Protein AF-A0A519MCL2-F1 (afdb_monomer_lite)

Radius of gyration: 17.94 Å; chains: 1; bounding box: 45×30×54 Å

Secondary structure (DSSP, 8-state):
---PPPPHHHHHHHHHHHH---HHHHHHHHHHHHHHHHHHHHHHHTS-----GGGGGGGGG-SHHHHHHHHHHHHHHHH-HHHHHHHHHHHHHHHHHHHHHHHHHHHH-PPPHHHHHHHHHHHHHH-

pLDDT: mean 91.76, std 8.63, range [48.19, 98.38]

Foldseek 3Di:
DDPDDDFQLRVVVVVVCVVPPDPVVVVLCVPLVLLLVLLVLLLQQPPDADQDVVCPPCSNVDGRSVVVLVVVLVVLVSRDPVSSVVVVVSVVVSVVVSVVLVCCVVPVVHPDSNVVSVVSNVVSVVD

Structure (mmCIF, N/CA/C/O backbone):
data_AF-A0A519MCL2-F1
#
_entry.id   AF-A0A519MCL2-F1
#
loop_
_atom_site.group_PDB
_atom_site.id
_atom_site.type_symbol
_atom_site.label_atom_id
_atom_site.label_alt_id
_atom_site.label_comp_id
_atom_site.label_asym_id
_atom_site.label_entity_id
_atom_site.label_seq_id
_atom_site.pdbx_PDB_ins_code
_atom_site.Cartn_x
_atom_site.Cartn_y
_atom_site.Cartn_z
_atom_site.occupancy
_atom_site.B_iso_or_equiv
_atom_site.auth_seq_id
_atom_site.auth_comp_id
_atom_site.auth_asym_id
_atom_site.auth_atom_id
_atom_site.pdbx_PDB_model_num
ATOM 1 N N . MET A 1 1 ? -20.120 3.840 36.939 1.00 48.19 1 MET A N 1
ATOM 2 C CA . MET A 1 1 ? -19.303 3.070 35.981 1.00 48.19 1 MET A CA 1
ATOM 3 C C . MET A 1 1 ? -18.650 4.097 35.088 1.00 48.19 1 MET A C 1
ATOM 5 O O . MET A 1 1 ? -19.368 4.881 34.485 1.00 48.19 1 MET A O 1
ATOM 9 N N . GLU A 1 2 ? -17.329 4.204 35.141 1.00 49.78 2 GLU A N 1
ATOM 10 C CA . GLU A 1 2 ? -16.577 5.190 34.367 1.00 49.78 2 GLU A CA 1
ATOM 11 C C . GLU A 1 2 ? -16.715 4.840 32.882 1.00 49.78 2 GLU A C 1
ATOM 13 O O . GLU A 1 2 ? -16.316 3.756 32.455 1.00 49.78 2 GLU A O 1
ATOM 18 N N . GLN A 1 3 ? -17.385 5.704 32.119 1.00 54.31 3 GLN A N 1
ATOM 19 C CA . GLN A 1 3 ? -17.489 5.564 30.671 1.00 54.31 3 GLN A CA 1
ATOM 20 C C . GLN A 1 3 ? -16.090 5.810 30.112 1.00 54.31 3 GLN A C 1
ATOM 22 O O . GLN A 1 3 ? -15.639 6.948 30.026 1.00 54.31 3 GLN A O 1
ATOM 27 N N . THR A 1 4 ? -15.373 4.734 29.804 1.00 72.81 4 THR A N 1
ATOM 28 C CA . THR A 1 4 ? -14.074 4.830 29.146 1.00 72.81 4 THR A CA 1
ATOM 29 C C . THR A 1 4 ? -14.319 5.417 27.762 1.00 72.81 4 THR A C 1
ATOM 31 O O . THR A 1 4 ? -15.062 4.844 26.963 1.00 72.81 4 THR A O 1
ATOM 34 N N . GLU A 1 5 ? -13.764 6.599 27.503 1.00 82.62 5 GLU A N 1
ATOM 35 C CA . GLU A 1 5 ? -13.887 7.258 26.207 1.00 82.62 5 GLU A CA 1
ATOM 36 C C . GLU A 1 5 ? -13.302 6.339 25.122 1.00 82.62 5 GLU A C 1
ATOM 38 O O . GLU A 1 5 ? -12.171 5.859 25.239 1.00 82.62 5 GLU A O 1
ATOM 43 N N . LYS A 1 6 ? -14.101 6.024 24.094 1.00 86.25 6 LYS A N 1
ATOM 44 C CA . LYS A 1 6 ? -13.670 5.131 23.010 1.00 86.25 6 LYS A CA 1
ATOM 45 C C . LYS A 1 6 ? -12.557 5.798 22.210 1.00 86.25 6 LYS A C 1
ATOM 47 O O . LYS A 1 6 ? -12.673 6.964 21.834 1.00 86.25 6 LYS A O 1
ATOM 52 N N . ARG A 1 7 ? -11.503 5.047 21.885 1.00 88.81 7 ARG A N 1
ATOM 53 C CA . ARG A 1 7 ? -10.435 5.559 21.018 1.00 88.81 7 ARG A CA 1
ATOM 54 C C . ARG A 1 7 ? -10.972 5.709 19.591 1.00 88.81 7 ARG A C 1
ATOM 56 O O . ARG A 1 7 ? -11.872 4.960 19.204 1.00 88.81 7 ARG A O 1
ATOM 63 N N . PRO A 1 8 ? -10.379 6.582 18.758 1.00 90.94 8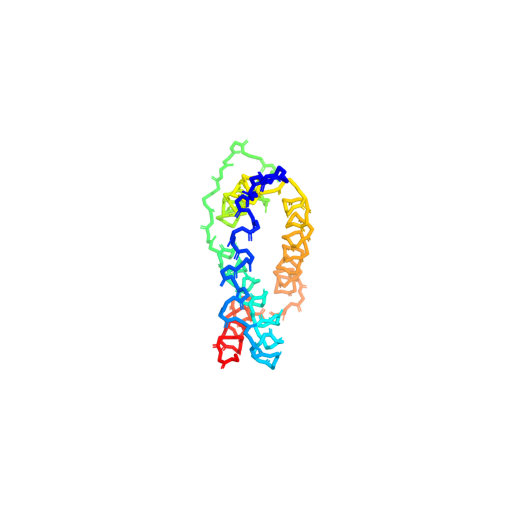 PRO A N 1
ATOM 64 C CA . PRO A 1 8 ? -10.797 6.747 17.365 1.00 90.94 8 PRO A CA 1
ATOM 65 C C . PRO A 1 8 ? -10.863 5.431 16.577 1.00 90.94 8 PRO A C 1
ATOM 67 O O . PRO A 1 8 ? -11.801 5.216 15.813 1.00 90.94 8 PRO A O 1
ATOM 70 N N . VAL A 1 9 ? -9.904 4.523 16.804 1.00 91.62 9 VAL A N 1
ATOM 71 C CA . VAL A 1 9 ? -9.878 3.199 16.162 1.00 91.62 9 VAL A CA 1
ATOM 72 C C . VAL A 1 9 ? -11.084 2.326 16.535 1.00 91.62 9 VAL A C 1
ATOM 74 O O . VAL A 1 9 ? -11.614 1.632 15.674 1.00 91.62 9 VAL A O 1
ATOM 77 N N . ASP A 1 10 ? -11.561 2.398 17.781 1.00 92.25 10 ASP A N 1
ATOM 78 C CA . ASP A 1 10 ? -12.666 1.561 18.261 1.00 92.25 10 ASP A CA 1
ATOM 79 C C . ASP A 1 10 ? -13.983 1.985 17.585 1.00 92.25 10 ASP A C 1
ATOM 81 O O . ASP A 1 10 ? -14.772 1.144 17.166 1.00 92.25 10 ASP A O 1
ATOM 85 N N . ILE A 1 11 ? -14.169 3.292 17.362 1.00 92.69 11 ILE A N 1
ATOM 86 C CA . ILE A 1 11 ? -15.325 3.846 16.634 1.00 92.69 11 ILE A CA 1
ATOM 87 C C . ILE A 1 11 ? -15.343 3.371 15.173 1.00 92.69 11 ILE A C 1
ATOM 89 O O . ILE A 1 11 ? -16.408 3.104 14.615 1.00 92.69 11 ILE A O 1
ATOM 93 N N . LEU A 1 12 ? -14.173 3.284 14.532 1.00 92.38 12 LEU A N 1
ATOM 94 C CA . LEU A 1 12 ? -14.068 2.784 13.159 1.00 92.38 12 LEU A CA 1
ATOM 95 C C . LEU A 1 12 ? -14.397 1.292 13.080 1.00 92.38 12 LEU A C 1
ATOM 97 O O . LEU A 1 12 ? -15.087 0.879 12.149 1.00 92.38 12 LEU A O 1
ATOM 101 N N . PHE A 1 13 ? -13.953 0.499 14.057 1.00 92.38 13 PHE A N 1
ATOM 102 C CA . PHE A 1 13 ? -14.279 -0.924 14.124 1.00 92.38 13 PHE A CA 1
ATOM 103 C C . PHE A 1 13 ? -15.763 -1.178 14.393 1.00 92.38 13 PHE A C 1
ATOM 105 O O . PHE A 1 13 ? -16.336 -2.050 13.745 1.00 92.38 13 PHE A O 1
ATOM 112 N N . ASP A 1 14 ? -16.408 -0.379 15.246 1.00 92.94 14 ASP A N 1
ATOM 113 C CA . ASP A 1 14 ? -17.856 -0.471 15.467 1.00 92.94 14 ASP A CA 1
ATOM 114 C C . ASP A 1 14 ? -18.637 -0.237 14.159 1.00 92.94 14 ASP A C 1
ATOM 116 O O . ASP A 1 14 ? -19.478 -1.048 13.775 1.00 92.94 14 ASP A O 1
ATOM 120 N N . LYS A 1 15 ? -18.298 0.823 13.410 1.00 91.38 15 LYS A N 1
ATOM 121 C CA . LYS A 1 15 ? -18.922 1.118 12.105 1.00 91.38 15 LYS A CA 1
ATOM 122 C C . LYS A 1 15 ? -18.642 0.049 11.051 1.00 91.38 15 LYS A C 1
ATOM 124 O O . LYS A 1 15 ? -19.501 -0.254 10.223 1.00 91.38 15 LYS A O 1
ATOM 129 N N . TYR A 1 16 ? -17.430 -0.506 11.048 1.00 89.25 16 TYR A N 1
ATOM 130 C CA . TYR A 1 16 ? -17.090 -1.614 10.162 1.00 89.25 16 TYR A CA 1
ATOM 131 C C . TYR A 1 16 ? -17.994 -2.817 10.454 1.00 89.25 16 TYR A C 1
ATOM 133 O O . TYR A 1 16 ? -18.628 -3.340 9.537 1.00 89.25 16 TYR A O 1
ATOM 141 N N . ALA A 1 17 ? -18.143 -3.177 11.732 1.00 89.81 17 ALA A N 1
ATOM 142 C CA . ALA A 1 17 ? -18.990 -4.280 12.161 1.00 89.81 17 ALA A CA 1
ATOM 143 C C . ALA A 1 17 ? -20.460 -4.083 11.753 1.00 89.81 17 ALA A C 1
ATOM 145 O O . ALA A 1 17 ? -21.072 -5.027 11.264 1.00 89.81 17 ALA A O 1
ATOM 146 N N . GLU A 1 18 ? -21.025 -2.873 11.855 1.00 91.12 18 GLU A N 1
ATOM 147 C CA . GLU A 1 18 ? -22.419 -2.586 11.456 1.00 91.12 18 GLU A CA 1
ATOM 148 C C . GLU A 1 18 ? -22.743 -3.006 10.009 1.00 91.12 18 GLU A C 1
ATOM 150 O O . GLU A 1 18 ? -23.845 -3.477 9.729 1.00 91.12 18 GLU A O 1
ATOM 155 N N . SER A 1 19 ? -21.778 -2.877 9.095 1.00 85.06 19 SER A N 1
ATOM 156 C CA . SER A 1 19 ? -21.936 -3.227 7.674 1.00 85.06 19 SER A CA 1
ATOM 157 C C . SER A 1 19 ? -21.464 -4.644 7.317 1.00 85.06 19 SER A C 1
ATOM 159 O O . SER A 1 19 ? -21.788 -5.143 6.240 1.00 85.06 19 SER A O 1
ATOM 161 N N . HIS A 1 20 ? -20.759 -5.326 8.224 1.00 87.31 20 HIS A N 1
ATOM 162 C CA . HIS A 1 20 ? -20.148 -6.641 7.999 1.00 87.31 20 HIS A CA 1
ATOM 163 C C . HIS A 1 20 ? -20.784 -7.715 8.892 1.00 87.31 20 HIS A C 1
ATOM 165 O O . HIS A 1 20 ? -20.126 -8.364 9.693 1.00 87.31 20 HIS A O 1
ATOM 171 N N . GLN A 1 21 ? -22.098 -7.907 8.747 1.00 90.50 21 GLN A N 1
ATOM 172 C CA . GLN A 1 21 ? -22.853 -8.928 9.496 1.00 90.50 21 GLN A CA 1
ATOM 173 C C . GLN A 1 21 ? -22.887 -10.298 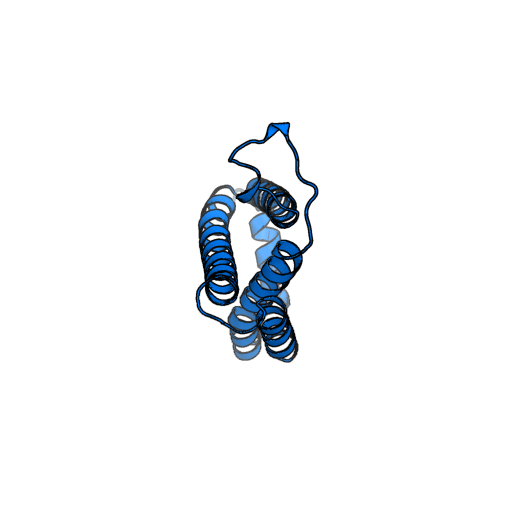8.792 1.00 90.50 21 GLN A C 1
ATOM 175 O O . GLN A 1 21 ? -23.164 -11.320 9.414 1.00 90.50 21 GLN A O 1
ATOM 180 N N . ASN A 1 22 ? -22.638 -10.339 7.478 1.00 93.06 22 ASN A N 1
ATOM 181 C CA . ASN A 1 22 ? -22.627 -11.581 6.707 1.00 93.06 22 ASN A CA 1
ATOM 182 C C . ASN A 1 22 ? -21.208 -12.162 6.650 1.00 93.06 22 ASN A C 1
ATOM 184 O O . ASN A 1 22 ? -20.363 -11.657 5.912 1.00 93.06 22 ASN A O 1
ATOM 188 N N . HIS A 1 23 ? -20.988 -13.266 7.365 1.00 90.19 23 HIS A N 1
ATOM 189 C CA . HIS A 1 23 ? -19.683 -13.927 7.476 1.00 90.19 23 HIS A CA 1
ATOM 190 C C . HIS A 1 23 ? -19.067 -14.370 6.140 1.00 90.19 23 HIS A C 1
ATOM 192 O O . HIS A 1 23 ? -17.847 -14.373 6.004 1.00 90.19 23 HIS A O 1
ATOM 198 N N . ILE A 1 24 ? -19.878 -14.741 5.140 1.00 91.75 24 ILE A N 1
ATOM 199 C CA . ILE A 1 24 ? -19.354 -15.126 3.818 1.00 91.75 24 ILE A CA 1
ATOM 200 C C . ILE A 1 24 ? -18.826 -13.886 3.096 1.00 91.75 24 ILE A C 1
ATOM 202 O O . ILE A 1 24 ? -17.721 -13.910 2.559 1.00 91.75 24 ILE A O 1
ATOM 206 N N . ASN A 1 25 ? -19.596 -12.795 3.115 1.00 90.44 25 ASN A N 1
ATOM 207 C CA . ASN A 1 25 ? -19.182 -11.534 2.506 1.00 90.44 25 ASN A CA 1
ATOM 208 C C . ASN A 1 25 ? -17.922 -10.976 3.180 1.00 90.44 25 ASN A C 1
ATOM 210 O O . ASN A 1 25 ? -16.998 -10.542 2.501 1.00 90.44 25 ASN A O 1
ATOM 214 N N . GLU A 1 26 ? -17.872 -11.032 4.511 1.00 91.56 26 GLU A N 1
ATOM 215 C CA . GLU A 1 26 ? -16.709 -10.627 5.300 1.00 91.56 26 GLU A CA 1
ATOM 216 C C . GLU A 1 26 ? -15.460 -11.441 4.929 1.00 91.56 26 GLU A C 1
ATOM 218 O O . GLU A 1 26 ? -14.407 -10.856 4.687 1.00 91.56 26 GLU A O 1
ATOM 223 N N . LEU A 1 27 ? -15.581 -12.769 4.793 1.00 91.88 27 LEU A N 1
ATOM 224 C CA . LEU A 1 27 ? -14.464 -13.633 4.399 1.00 91.88 27 LEU A CA 1
ATOM 225 C C . LEU A 1 27 ? -13.927 -13.289 3.003 1.00 91.88 27 LEU A C 1
ATOM 227 O O . LEU A 1 27 ? -12.711 -13.243 2.813 1.00 91.88 27 LEU A O 1
ATOM 231 N N . ILE A 1 28 ? -14.818 -13.031 2.039 1.00 93.31 28 ILE A N 1
ATOM 232 C CA . ILE A 1 28 ? -14.431 -12.606 0.687 1.00 93.31 28 ILE A CA 1
ATOM 233 C C . ILE A 1 28 ? -13.675 -11.274 0.759 1.00 93.31 28 ILE A C 1
ATOM 235 O O . ILE A 1 28 ? -12.556 -11.172 0.254 1.00 93.31 28 ILE A O 1
ATOM 239 N N . HIS A 1 29 ? -14.218 -10.287 1.476 1.00 91.94 29 HIS A N 1
ATOM 240 C CA . HIS A 1 29 ? -13.580 -8.981 1.649 1.00 91.94 29 HIS A CA 1
ATOM 241 C C . HIS A 1 29 ? -12.215 -9.082 2.337 1.00 91.94 29 HIS A C 1
ATOM 243 O O . HIS A 1 29 ? -11.295 -8.344 1.985 1.00 91.94 29 HIS A O 1
ATOM 249 N N . TRP A 1 30 ? -12.042 -10.022 3.267 1.00 93.00 30 TRP A N 1
ATOM 250 C CA . TRP A 1 30 ? -10.773 -10.234 3.961 1.00 93.00 30 TRP A CA 1
ATOM 251 C C . TRP A 1 30 ? -9.639 -10.688 3.030 1.00 93.00 30 TRP A C 1
ATOM 253 O O . TRP A 1 30 ? -8.470 -10.489 3.350 1.00 93.00 30 TRP A O 1
ATOM 263 N N . ILE A 1 31 ? -9.969 -11.249 1.862 1.00 95.31 31 ILE A N 1
ATOM 264 C CA . ILE A 1 31 ? -9.011 -11.622 0.812 1.00 95.31 31 ILE A CA 1
ATOM 265 C C . ILE A 1 31 ? -8.939 -10.533 -0.265 1.00 95.31 31 ILE A C 1
ATOM 267 O O . ILE A 1 31 ? -7.846 -10.087 -0.625 1.00 95.31 31 ILE A O 1
ATOM 271 N N . CYS A 1 32 ? -10.090 -10.080 -0.765 1.00 96.50 32 CYS A N 1
ATOM 272 C CA . CYS A 1 32 ? -10.167 -9.116 -1.858 1.00 96.50 32 CYS A CA 1
ATOM 273 C C . CYS A 1 32 ? -9.556 -7.763 -1.477 1.00 96.50 32 CYS A C 1
ATOM 275 O O . CYS A 1 32 ? -8.762 -7.214 -2.239 1.00 96.50 32 CYS A O 1
ATOM 277 N N . VAL A 1 33 ? -9.839 -7.241 -0.278 1.00 95.94 33 VAL A N 1
ATOM 278 C CA . VAL A 1 33 ? -9.361 -5.913 0.138 1.00 95.94 33 VAL A CA 1
ATOM 279 C C . VAL A 1 33 ? -7.828 -5.854 0.225 1.00 95.94 33 VAL A C 1
ATOM 281 O O . VAL A 1 33 ? -7.250 -4.956 -0.394 1.00 95.94 33 VAL A O 1
ATOM 284 N N . PRO A 1 34 ? -7.116 -6.789 0.892 1.00 96.75 34 PRO A N 1
ATOM 285 C CA . PRO A 1 34 ? -5.653 -6.790 0.869 1.00 96.75 34 PRO A CA 1
ATOM 286 C C . PRO A 1 34 ? -5.056 -6.917 -0.537 1.00 96.75 34 PRO A C 1
ATOM 288 O O . PRO A 1 34 ? -4.050 -6.269 -0.823 1.00 96.75 34 PRO A O 1
ATOM 291 N N . LEU A 1 35 ? -5.670 -7.709 -1.425 1.00 98.06 35 LEU A N 1
ATOM 292 C CA . LEU A 1 35 ? -5.216 -7.854 -2.813 1.00 98.06 35 LEU A CA 1
ATOM 293 C C . LEU A 1 35 ? -5.427 -6.576 -3.635 1.00 98.06 35 LEU A C 1
ATOM 295 O O . LEU A 1 35 ? -4.552 -6.197 -4.418 1.00 98.06 35 LEU A O 1
ATOM 299 N N . ILE A 1 36 ? -6.543 -5.874 -3.429 1.00 98.00 36 ILE A N 1
ATOM 300 C CA . ILE A 1 36 ? -6.797 -4.556 -4.023 1.00 98.00 36 ILE A CA 1
ATOM 301 C C . ILE A 1 36 ? -5.741 -3.555 -3.540 1.00 98.00 36 ILE A C 1
ATOM 303 O O . ILE A 1 36 ? -5.127 -2.870 -4.354 1.00 98.00 36 ILE A O 1
ATOM 307 N N . VAL A 1 37 ? -5.463 -3.500 -2.234 1.00 97.62 37 VAL A N 1
ATOM 308 C CA . VAL A 1 37 ? -4.433 -2.603 -1.685 1.00 97.62 37 VAL A CA 1
ATOM 309 C C . VAL A 1 37 ? -3.051 -2.941 -2.250 1.00 97.62 37 VAL A C 1
ATOM 311 O O . VAL A 1 37 ? -2.340 -2.042 -2.696 1.00 97.62 37 VAL A O 1
ATOM 314 N N . PHE A 1 38 ? -2.682 -4.223 -2.290 1.00 98.38 38 PHE A N 1
ATOM 315 C CA . PHE A 1 38 ? -1.409 -4.688 -2.846 1.00 98.38 38 PHE A CA 1
ATOM 316 C C . PHE A 1 38 ? -1.248 -4.314 -4.325 1.00 98.38 38 PHE A C 1
ATOM 318 O O . PHE A 1 38 ? -0.206 -3.793 -4.722 1.00 98.38 38 PHE A O 1
ATOM 325 N N . SER A 1 39 ? -2.281 -4.549 -5.137 1.00 98.19 39 SER A N 1
ATOM 326 C CA . SER A 1 39 ? -2.254 -4.245 -6.570 1.00 98.19 39 SER A CA 1
ATOM 327 C C . SER A 1 39 ? -2.214 -2.748 -6.855 1.00 98.19 39 SER A C 1
ATOM 329 O O . SER A 1 39 ? -1.401 -2.315 -7.668 1.00 98.19 39 SER A O 1
ATOM 331 N N . LEU A 1 40 ? -3.012 -1.937 -6.156 1.00 97.94 40 LEU A N 1
ATOM 332 C CA . LEU A 1 40 ? -2.966 -0.481 -6.292 1.00 97.94 40 LEU A CA 1
ATOM 333 C C . LEU A 1 40 ? -1.613 0.085 -5.856 1.00 97.94 40 LEU A C 1
ATOM 335 O O . LEU A 1 40 ? -1.048 0.921 -6.560 1.00 97.94 40 LEU A O 1
ATOM 339 N N . LEU A 1 41 ? -1.062 -0.400 -4.739 1.00 97.62 41 LEU A N 1
ATOM 340 C CA . LEU A 1 41 ? 0.268 -0.003 -4.287 1.00 97.62 41 LEU A CA 1
ATOM 341 C C . LEU A 1 41 ? 1.329 -0.359 -5.335 1.00 97.62 41 LEU A C 1
ATOM 343 O O . LEU A 1 41 ? 2.161 0.486 -5.649 1.00 97.62 41 LEU A O 1
ATOM 347 N N . GLY A 1 42 ? 1.265 -1.562 -5.913 1.00 97.00 42 GLY A N 1
ATOM 348 C CA . GLY A 1 42 ? 2.146 -1.996 -6.998 1.00 97.00 42 GLY A CA 1
ATOM 349 C C . GLY A 1 42 ? 2.022 -1.132 -8.254 1.00 97.00 42 GLY A C 1
ATOM 350 O O . GLY A 1 42 ? 3.032 -0.717 -8.812 1.00 97.00 42 GLY A O 1
ATOM 351 N N . LEU A 1 43 ? 0.803 -0.778 -8.669 1.00 97.50 43 LEU A N 1
ATOM 352 C CA . LEU A 1 43 ? 0.584 0.119 -9.808 1.00 97.50 43 LEU A CA 1
ATOM 353 C C . LEU A 1 43 ? 1.174 1.512 -9.559 1.00 97.50 43 LEU A C 1
ATOM 355 O O . LEU A 1 43 ? 1.845 2.046 -10.439 1.00 97.50 43 LEU A O 1
ATOM 359 N N . VAL A 1 44 ? 0.986 2.080 -8.363 1.00 96.88 44 VAL A N 1
ATOM 360 C CA . VAL A 1 44 ? 1.592 3.372 -7.998 1.00 96.88 44 VAL A CA 1
ATOM 361 C C . VAL A 1 44 ? 3.116 3.273 -7.913 1.00 96.88 44 VAL A C 1
ATOM 363 O O . VAL A 1 44 ? 3.815 4.204 -8.310 1.00 96.88 44 VAL A O 1
ATOM 366 N N . TRP A 1 45 ? 3.641 2.146 -7.433 1.00 95.31 45 TRP A N 1
ATOM 367 C CA . TRP A 1 45 ? 5.078 1.885 -7.345 1.00 95.31 45 TRP A CA 1
ATOM 368 C C . TRP A 1 45 ? 5.770 1.955 -8.710 1.00 95.31 45 TRP A C 1
ATOM 370 O O . TRP A 1 45 ? 6.903 2.421 -8.800 1.00 95.31 45 TRP A O 1
ATOM 380 N N . LEU A 1 46 ? 5.081 1.517 -9.769 1.00 93.75 46 LEU A N 1
ATOM 381 C CA . LEU A 1 46 ? 5.593 1.501 -11.142 1.00 93.75 46 LEU A CA 1
ATOM 382 C C . LEU A 1 46 ? 5.501 2.861 -11.854 1.00 93.75 46 LEU A C 1
ATOM 384 O O . LEU A 1 46 ? 6.022 3.000 -12.962 1.00 93.75 46 LEU A O 1
ATOM 388 N N . ILE A 1 47 ? 4.855 3.868 -11.255 1.00 94.50 47 ILE A N 1
ATOM 389 C CA . ILE A 1 47 ? 4.773 5.206 -11.850 1.00 94.50 47 ILE A CA 1
ATOM 390 C C . ILE A 1 47 ? 6.180 5.825 -11.876 1.00 94.50 47 ILE A C 1
ATOM 392 O O . ILE A 1 47 ? 6.813 5.920 -10.819 1.00 94.50 47 ILE A O 1
ATOM 396 N N . PRO A 1 48 ? 6.662 6.307 -13.041 1.00 90.06 48 PRO A N 1
ATOM 397 C CA . PRO A 1 48 ? 7.959 6.960 -13.140 1.00 90.06 48 PRO A CA 1
ATOM 398 C C . PRO A 1 48 ? 8.099 8.097 -12.124 1.00 90.06 48 PRO A C 1
ATOM 400 O O . PRO A 1 48 ? 7.266 9.006 -12.055 1.00 90.06 48 PRO A O 1
ATOM 403 N N . PHE A 1 49 ? 9.165 8.038 -11.332 1.00 89.12 49 PHE A N 1
ATOM 404 C CA . PHE A 1 49 ? 9.466 9.027 -10.306 1.00 89.12 49 PHE A CA 1
ATOM 405 C C . PHE A 1 49 ? 10.665 9.887 -10.739 1.00 89.12 49 PHE A C 1
ATOM 407 O O . PHE A 1 49 ? 11.642 9.336 -11.257 1.00 89.12 49 PHE A O 1
ATOM 414 N N . PRO A 1 50 ? 10.616 11.224 -10.572 1.00 85.50 50 PRO A N 1
ATOM 415 C CA . PRO A 1 50 ? 11.737 12.091 -10.920 1.00 85.50 50 PRO A CA 1
ATOM 416 C C . PRO A 1 50 ? 12.990 11.722 -10.119 1.00 85.50 50 PRO A C 1
ATOM 418 O O . PRO A 1 50 ? 12.934 11.523 -8.907 1.00 85.50 50 PRO A O 1
ATOM 421 N N . GLN A 1 51 ? 14.138 11.658 -10.794 1.00 81.06 51 GLN A N 1
ATOM 422 C CA . GLN A 1 51 ? 15.410 11.387 -10.131 1.00 81.06 51 GLN A CA 1
ATOM 423 C C . GLN A 1 51 ? 15.797 12.578 -9.256 1.00 81.06 51 GLN A C 1
ATOM 425 O O . GLN A 1 51 ? 16.041 13.683 -9.736 1.00 81.06 51 GLN A O 1
ATOM 430 N N . LEU A 1 52 ? 15.835 12.343 -7.950 1.00 84.94 52 LEU A N 1
ATOM 431 C CA . LEU A 1 52 ? 16.231 13.337 -6.968 1.00 84.94 52 LEU A CA 1
ATOM 432 C C . LEU A 1 52 ? 17.719 13.153 -6.655 1.00 84.94 52 LEU A C 1
ATOM 434 O O . LEU A 1 52 ? 18.089 12.335 -5.814 1.00 84.94 52 LEU A O 1
ATOM 438 N N . GLU A 1 53 ? 18.581 13.908 -7.339 1.00 82.25 53 GLU A N 1
ATOM 439 C CA . GLU A 1 53 ? 20.046 13.758 -7.263 1.00 82.25 53 GLU A CA 1
ATOM 440 C C . GLU A 1 53 ? 20.590 13.774 -5.824 1.00 82.25 53 GLU A C 1
ATOM 442 O O . GLU A 1 53 ? 21.464 12.978 -5.482 1.00 82.25 53 GLU A O 1
ATOM 447 N N . PHE A 1 54 ? 20.000 14.587 -4.941 1.00 85.00 54 PHE A N 1
ATOM 448 C CA . PHE A 1 54 ? 20.408 14.699 -3.536 1.00 85.00 54 PHE A CA 1
ATOM 449 C C . PHE A 1 54 ? 20.232 13.408 -2.711 1.00 85.00 54 PHE A C 1
ATOM 451 O O . PHE A 1 54 ? 20.852 13.275 -1.657 1.00 85.00 54 PHE A O 1
ATOM 458 N N . LEU A 1 55 ? 19.404 12.455 -3.160 1.00 80.31 55 LEU A N 1
ATOM 459 C CA . LEU A 1 55 ? 19.182 11.173 -2.477 1.00 80.31 55 LEU A CA 1
ATOM 460 C C . LEU A 1 55 ? 20.288 10.141 -2.752 1.00 80.31 55 LEU A C 1
ATOM 462 O O . LEU A 1 55 ? 20.350 9.128 -2.054 1.00 80.31 55 LEU A O 1
ATOM 466 N N . GLY A 1 56 ? 21.169 10.370 -3.734 1.00 83.94 56 GLY A N 1
ATOM 467 C CA . GLY A 1 56 ? 22.258 9.450 -4.079 1.00 83.94 56 GLY A CA 1
ATOM 468 C C . GLY A 1 56 ? 21.785 7.997 -4.238 1.00 83.94 56 GLY A C 1
ATOM 469 O O . GLY A 1 56 ? 20.866 7.707 -4.998 1.00 83.94 56 GLY A O 1
ATOM 470 N N . GLN A 1 57 ? 22.376 7.075 -3.472 1.00 77.62 57 GLN A N 1
ATOM 471 C CA . GLN A 1 57 ? 22.021 5.645 -3.490 1.00 77.62 57 GLN A CA 1
ATOM 472 C C . GLN A 1 57 ? 20.593 5.325 -3.007 1.00 77.62 57 GLN A C 1
ATOM 474 O O . GLN A 1 57 ? 20.094 4.229 -3.254 1.00 77.62 57 GLN A O 1
ATOM 479 N N . TYR A 1 58 ? 19.926 6.256 -2.315 1.00 75.38 58 TYR A N 1
ATOM 480 C CA . TYR A 1 58 ? 18.578 6.043 -1.782 1.00 75.38 58 TYR A CA 1
ATOM 481 C C . TYR A 1 58 ? 17.468 6.297 -2.805 1.00 75.38 58 TYR A C 1
ATOM 483 O O . TYR A 1 58 ? 16.309 6.006 -2.517 1.00 75.38 58 TYR A O 1
ATOM 491 N N . GLN A 1 59 ? 17.803 6.792 -4.001 1.00 73.25 59 GLN A N 1
ATOM 492 C CA . GLN A 1 59 ? 16.833 7.044 -5.072 1.00 73.25 59 GLN A CA 1
ATOM 493 C C . GLN A 1 59 ? 16.010 5.796 -5.424 1.00 73.25 59 GLN A C 1
ATOM 495 O O . GLN A 1 59 ? 14.822 5.906 -5.700 1.00 73.25 59 GLN A O 1
ATOM 500 N N . THR A 1 60 ? 16.603 4.602 -5.338 1.00 71.69 60 THR A N 1
ATOM 501 C CA . THR A 1 60 ? 15.917 3.330 -5.623 1.00 71.69 60 THR A CA 1
ATOM 502 C C . THR A 1 60 ? 14.825 2.988 -4.602 1.00 71.69 60 THR A C 1
ATOM 504 O O . THR A 1 60 ? 13.913 2.229 -4.912 1.00 71.69 60 THR A O 1
ATOM 507 N N . PHE A 1 61 ? 14.897 3.535 -3.385 1.00 73.44 61 PHE A N 1
ATOM 508 C CA . PHE A 1 61 ? 13.923 3.278 -2.316 1.00 73.44 61 PHE A CA 1
ATOM 509 C C . PHE A 1 61 ? 12.820 4.342 -2.239 1.00 73.44 61 PHE A C 1
ATOM 511 O O . PHE A 1 61 ? 11.927 4.244 -1.394 1.00 73.44 61 PHE A O 1
ATOM 518 N N . PHE A 1 62 ? 12.890 5.371 -3.087 1.00 86.12 62 PHE A N 1
ATOM 519 C CA . PHE A 1 62 ? 12.021 6.534 -3.014 1.00 86.12 62 PHE A CA 1
ATOM 520 C C . PHE A 1 62 ? 11.209 6.690 -4.301 1.00 86.12 62 PHE A C 1
ATOM 522 O O . PHE A 1 62 ? 11.756 6.948 -5.370 1.00 86.12 62 PHE A O 1
ATOM 529 N N . ASN A 1 63 ? 9.892 6.523 -4.198 1.00 91.50 63 ASN A N 1
ATOM 530 C CA . ASN A 1 63 ? 8.948 6.687 -5.301 1.00 91.50 63 ASN A CA 1
ATOM 531 C C . ASN A 1 63 ? 7.607 7.248 -4.791 1.00 91.50 63 ASN A C 1
ATOM 533 O O . ASN A 1 63 ? 7.453 7.578 -3.613 1.00 91.50 63 ASN A O 1
ATOM 537 N N . TRP A 1 64 ? 6.606 7.343 -5.669 1.00 94.00 64 TRP A N 1
ATOM 538 C CA . TRP A 1 64 ? 5.266 7.805 -5.291 1.00 94.00 64 TRP A CA 1
ATOM 539 C C . TRP A 1 64 ? 4.598 6.931 -4.220 1.00 94.00 64 TRP A C 1
ATOM 541 O O . TRP A 1 64 ? 3.912 7.457 -3.341 1.00 94.00 64 TRP A O 1
ATOM 551 N N . ALA A 1 65 ? 4.837 5.616 -4.238 1.00 94.00 65 ALA A N 1
ATOM 552 C CA . ALA A 1 65 ? 4.327 4.712 -3.215 1.00 94.00 65 ALA A CA 1
ATOM 553 C C . ALA A 1 65 ? 4.933 5.023 -1.835 1.00 94.00 65 ALA A C 1
ATOM 555 O O . ALA A 1 65 ? 4.207 4.983 -0.846 1.00 94.00 65 ALA A O 1
ATOM 556 N N . SER A 1 66 ? 6.202 5.438 -1.748 1.00 92.50 66 SER A N 1
ATOM 557 C CA . SER A 1 66 ? 6.831 5.854 -0.484 1.00 92.50 66 SER A CA 1
ATOM 558 C C . SER A 1 66 ? 6.051 6.979 0.215 1.00 92.50 66 SER A C 1
ATOM 560 O O . SER A 1 66 ? 5.849 6.923 1.428 1.00 92.50 66 SER A O 1
ATOM 562 N N . PHE A 1 67 ? 5.552 7.969 -0.536 1.00 93.44 67 PHE A N 1
ATOM 563 C CA . PHE A 1 67 ? 4.729 9.054 0.018 1.00 93.44 67 PHE A CA 1
ATOM 564 C C . PHE A 1 67 ? 3.361 8.567 0.495 1.00 93.44 67 PHE A C 1
ATOM 566 O O . PHE A 1 67 ? 2.923 8.941 1.584 1.00 93.44 67 PHE A O 1
ATOM 573 N N . LEU A 1 68 ? 2.698 7.716 -0.295 1.00 95.00 68 LEU A N 1
ATOM 574 C CA . LEU A 1 68 ? 1.417 7.124 0.096 1.00 95.00 68 LEU A CA 1
ATOM 575 C C . LEU A 1 68 ? 1.552 6.308 1.383 1.00 95.00 68 LEU A C 1
ATOM 577 O O . LEU A 1 68 ? 0.739 6.456 2.293 1.00 95.00 68 LEU A O 1
ATOM 581 N N . LEU A 1 69 ? 2.600 5.489 1.482 1.00 95.56 69 LEU A N 1
ATOM 582 C CA . LEU A 1 69 ? 2.880 4.683 2.665 1.00 95.56 69 LEU A CA 1
ATOM 583 C C . LEU A 1 69 ? 3.193 5.557 3.882 1.00 95.56 69 LEU A C 1
ATOM 585 O O . LEU A 1 69 ? 2.688 5.276 4.965 1.00 95.56 69 LEU A O 1
ATOM 589 N N . ALA A 1 70 ? 3.962 6.638 3.715 1.00 95.44 70 ALA A N 1
ATOM 590 C CA . ALA A 1 70 ? 4.245 7.578 4.797 1.00 95.44 70 ALA A CA 1
ATOM 591 C C . ALA A 1 70 ? 2.964 8.245 5.327 1.00 95.44 70 ALA A C 1
ATOM 593 O O . ALA A 1 70 ? 2.751 8.290 6.539 1.00 95.44 70 ALA A O 1
ATOM 594 N N . PHE A 1 71 ? 2.082 8.705 4.432 1.00 96.69 71 PHE A N 1
ATOM 595 C CA . PHE A 1 71 ? 0.790 9.277 4.815 1.00 96.69 71 PHE A CA 1
ATOM 596 C C . PHE A 1 71 ? -0.112 8.245 5.504 1.00 96.69 71 PHE A C 1
ATOM 598 O O . PHE A 1 71 ? -0.680 8.530 6.558 1.00 96.69 71 PHE A O 1
ATOM 605 N N . ALA A 1 72 ? -0.208 7.032 4.954 1.00 96.00 72 ALA A N 1
ATOM 606 C CA . ALA A 1 72 ? -1.011 5.956 5.527 1.00 96.00 72 ALA A CA 1
ATOM 607 C C . ALA A 1 72 ? -0.518 5.563 6.927 1.00 96.00 72 ALA A C 1
ATOM 609 O O . ALA A 1 72 ? -1.314 5.448 7.856 1.00 96.00 72 ALA A O 1
ATOM 610 N N . LEU A 1 73 ? 0.794 5.404 7.105 1.00 96.69 73 LEU A N 1
ATOM 611 C CA . LEU A 1 73 ? 1.395 5.096 8.401 1.00 96.69 73 LEU A CA 1
ATOM 612 C C . LEU A 1 73 ? 1.175 6.222 9.411 1.00 96.69 73 LEU A C 1
ATOM 614 O O . LEU A 1 73 ? 0.818 5.940 10.553 1.00 96.69 73 LEU A O 1
ATOM 618 N N . TYR A 1 74 ? 1.321 7.484 9.001 1.00 97.25 74 TYR A N 1
ATOM 619 C CA . TYR A 1 74 ? 0.982 8.617 9.860 1.00 97.25 74 TYR A CA 1
ATOM 620 C C . TYR A 1 74 ? -0.489 8.563 10.294 1.00 97.25 74 TYR A C 1
ATOM 622 O O . TYR A 1 74 ? -0.780 8.660 11.483 1.00 97.25 74 TYR A O 1
ATOM 630 N N . TYR A 1 75 ? -1.415 8.310 9.366 1.00 96.25 75 TYR A N 1
ATOM 631 C CA . TYR A 1 75 ? -2.831 8.153 9.691 1.00 96.25 75 TYR A CA 1
ATOM 632 C C . TYR A 1 75 ? -3.076 7.015 10.698 1.00 96.25 75 TYR A C 1
ATOM 634 O O . TYR A 1 75 ? -3.695 7.239 11.739 1.00 96.25 75 TYR A O 1
ATOM 642 N N . TYR A 1 76 ? -2.522 5.821 10.468 1.00 95.44 76 TYR A N 1
ATOM 643 C CA . TYR A 1 76 ? -2.657 4.701 11.406 1.00 95.44 76 TYR A CA 1
ATOM 644 C C . TYR A 1 76 ? -2.043 4.986 12.780 1.00 95.44 76 TYR A C 1
ATOM 646 O O . TYR A 1 76 ? -2.603 4.566 13.794 1.00 95.44 76 TYR A O 1
ATOM 654 N N . PHE A 1 77 ? -0.943 5.740 12.831 1.00 95.81 77 PHE A N 1
ATOM 655 C CA . PHE A 1 77 ? -0.353 6.205 14.083 1.00 95.81 77 PHE A CA 1
ATOM 656 C C . PHE A 1 77 ? -1.315 7.099 14.872 1.00 95.81 77 PHE A C 1
ATOM 658 O O . PHE A 1 77 ? -1.444 6.918 16.081 1.00 95.81 77 PHE A O 1
ATOM 665 N N . THR A 1 78 ? -2.045 8.000 14.200 1.00 95.00 78 THR A N 1
ATOM 666 C CA . THR A 1 78 ? -3.059 8.841 14.865 1.00 95.00 78 THR A CA 1
ATOM 667 C C . THR A 1 78 ? -4.259 8.046 15.390 1.00 95.00 78 THR A C 1
ATOM 669 O O . THR A 1 78 ? -4.902 8.479 16.343 1.00 95.00 78 THR A O 1
ATOM 672 N N . LEU A 1 79 ? -4.552 6.875 14.809 1.00 93.25 79 LEU A N 1
ATOM 673 C CA . LEU A 1 79 ? -5.646 6.007 15.253 1.00 93.25 79 LEU A CA 1
ATOM 674 C C . LEU A 1 79 ? -5.270 5.143 16.462 1.00 93.25 79 LEU A C 1
ATOM 676 O O . LEU A 1 79 ? -6.049 5.034 17.410 1.00 93.25 79 LEU A O 1
ATOM 680 N N . SER A 1 80 ? -4.115 4.473 16.409 1.00 93.62 80 SER A N 1
ATOM 681 C CA . SER A 1 80 ? -3.621 3.603 17.481 1.00 93.62 80 SER A CA 1
ATOM 682 C C . SER A 1 80 ? -2.160 3.198 17.239 1.00 93.62 80 SER A C 1
ATOM 684 O O . SER A 1 80 ? -1.862 2.619 16.190 1.00 93.62 80 SER A O 1
ATOM 686 N N . PRO A 1 81 ? -1.252 3.370 18.221 1.00 92.38 81 PRO A N 1
ATOM 687 C CA . PRO A 1 81 ? 0.131 2.903 18.103 1.00 92.38 81 PRO A CA 1
ATOM 688 C C . PRO A 1 81 ? 0.247 1.401 17.809 1.00 92.38 81 PRO A C 1
ATOM 690 O O . PRO A 1 81 ? 1.111 0.981 17.043 1.00 92.38 81 PRO A O 1
ATOM 693 N N . THR A 1 82 ? -0.644 0.576 18.369 1.00 94.56 82 THR A N 1
ATOM 694 C CA . THR A 1 82 ? -0.659 -0.872 18.104 1.00 94.56 82 THR A CA 1
ATOM 695 C C . THR A 1 82 ? -0.983 -1.167 16.639 1.00 94.56 82 THR A C 1
ATOM 697 O O . THR A 1 82 ? -0.317 -1.991 16.013 1.00 94.56 82 THR A O 1
ATOM 700 N N . LEU A 1 83 ? -1.973 -0.465 16.076 1.00 93.06 83 LEU A N 1
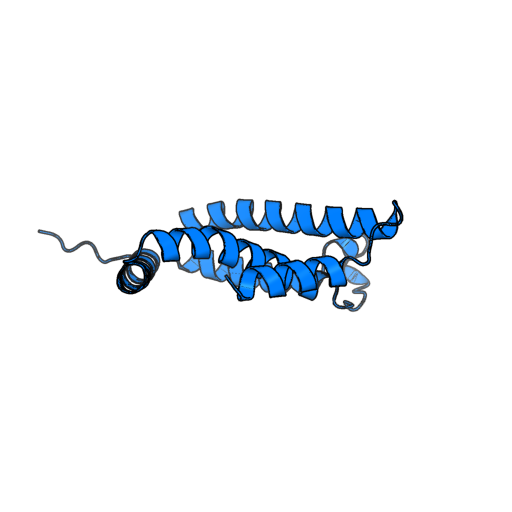ATOM 701 C CA . LEU A 1 83 ? -2.365 -0.626 14.676 1.00 93.06 83 LEU A CA 1
ATOM 702 C C . LEU A 1 83 ? -1.257 -0.145 13.732 1.00 93.06 83 LEU A C 1
ATOM 704 O O . LEU A 1 83 ? -0.978 -0.799 12.732 1.00 93.06 83 LEU A O 1
ATOM 708 N N . PHE A 1 84 ? -0.572 0.943 14.081 1.00 96.06 84 PHE A N 1
ATOM 709 C CA . PHE A 1 84 ? 0.591 1.436 13.347 1.00 96.06 84 PHE A CA 1
ATOM 710 C C . PHE A 1 84 ? 1.693 0.378 13.196 1.00 96.06 84 PHE A C 1
ATOM 712 O O . PHE A 1 84 ? 2.118 0.098 12.075 1.00 96.06 84 PHE A O 1
ATOM 719 N N . PHE A 1 85 ? 2.120 -0.260 14.292 1.00 96.50 85 PHE A N 1
ATOM 720 C CA . PHE A 1 85 ? 3.156 -1.296 14.218 1.00 96.50 85 PHE A CA 1
ATOM 721 C C . PHE A 1 85 ? 2.699 -2.524 13.426 1.00 96.50 85 PHE A C 1
ATOM 723 O O . PHE A 1 85 ? 3.494 -3.093 12.679 1.00 96.50 85 PHE A O 1
ATOM 730 N N . MET A 1 86 ? 1.424 -2.909 13.527 1.00 96.62 86 MET A N 1
ATOM 731 C CA . MET A 1 86 ? 0.860 -3.968 12.686 1.00 96.62 86 MET A CA 1
ATOM 732 C C . MET A 1 86 ? 0.922 -3.592 11.197 1.00 96.62 86 MET A C 1
ATOM 734 O O . MET A 1 86 ? 1.348 -4.402 10.374 1.00 96.62 86 MET A O 1
ATOM 738 N N . MET A 1 87 ? 0.544 -2.361 10.846 1.00 96.56 87 MET A N 1
ATOM 739 C CA . MET A 1 87 ? 0.548 -1.893 9.460 1.00 96.56 87 MET A CA 1
ATOM 740 C C . MET A 1 87 ? 1.952 -1.776 8.871 1.00 96.56 87 MET A C 1
ATOM 742 O O . MET A 1 87 ? 2.107 -2.033 7.680 1.00 96.56 87 MET A O 1
ATOM 746 N N . ILE A 1 88 ? 2.984 -1.494 9.676 1.00 96.94 88 ILE A N 1
ATOM 747 C CA . ILE A 1 88 ? 4.378 -1.569 9.210 1.00 96.94 88 ILE A CA 1
ATOM 748 C C . ILE A 1 88 ? 4.691 -2.963 8.657 1.00 96.94 88 ILE A C 1
ATOM 750 O O . ILE A 1 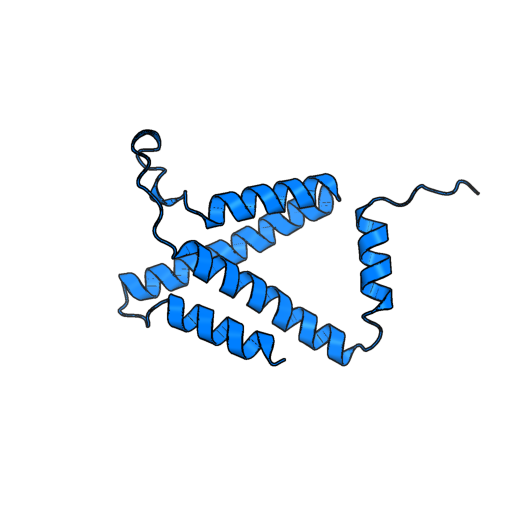88 ? 5.232 -3.072 7.558 1.00 96.94 88 ILE A O 1
ATOM 754 N N . TRP A 1 89 ? 4.322 -4.029 9.373 1.00 97.44 89 TRP A N 1
ATOM 755 C CA . TRP A 1 89 ? 4.569 -5.398 8.913 1.00 97.44 89 TRP A CA 1
ATOM 756 C C . TRP A 1 89 ? 3.781 -5.743 7.649 1.00 97.44 89 TRP A C 1
ATOM 758 O O . TRP A 1 89 ? 4.340 -6.336 6.726 1.00 97.44 89 TRP A O 1
ATOM 768 N N . VAL A 1 90 ? 2.512 -5.331 7.573 1.00 96.75 90 VAL A N 1
ATOM 769 C CA . VAL A 1 90 ? 1.671 -5.542 6.383 1.00 96.75 90 VAL A CA 1
ATOM 770 C C . VAL A 1 90 ? 2.272 -4.842 5.163 1.00 96.75 90 VAL A C 1
ATOM 772 O O . VAL A 1 90 ? 2.479 -5.470 4.124 1.00 96.75 90 VAL A O 1
ATOM 775 N N . ILE A 1 91 ? 2.623 -3.563 5.301 1.00 96.12 91 ILE A N 1
ATOM 776 C CA . ILE A 1 91 ? 3.228 -2.760 4.235 1.00 96.12 91 ILE A CA 1
ATOM 777 C C . ILE A 1 91 ? 4.594 -3.316 3.830 1.00 96.12 91 ILE A C 1
ATOM 779 O O . ILE A 1 91 ? 4.902 -3.352 2.639 1.00 96.12 91 ILE A O 1
ATOM 783 N N . ALA A 1 92 ? 5.405 -3.780 4.784 1.00 96.00 92 ALA A N 1
ATOM 784 C CA . ALA A 1 92 ? 6.691 -4.403 4.490 1.00 96.00 92 ALA A CA 1
ATOM 785 C C . ALA A 1 92 ? 6.515 -5.683 3.659 1.00 96.00 92 ALA A C 1
ATOM 787 O O . ALA A 1 92 ? 7.218 -5.869 2.666 1.00 96.00 92 ALA A O 1
ATOM 788 N N . GLY A 1 93 ? 5.540 -6.529 4.011 1.00 97.69 93 GLY A N 1
ATOM 789 C CA . GLY A 1 93 ? 5.200 -7.732 3.248 1.00 97.69 93 GLY A CA 1
ATOM 790 C C . GLY A 1 93 ? 4.711 -7.418 1.831 1.00 97.69 93 GLY A C 1
ATOM 791 O O . GLY A 1 93 ? 5.188 -8.013 0.864 1.00 97.69 93 GLY A O 1
ATOM 792 N N . MET A 1 94 ? 3.818 -6.434 1.688 1.00 97.38 94 MET A N 1
ATOM 793 C CA . MET A 1 94 ? 3.340 -5.973 0.380 1.00 97.38 94 MET A CA 1
ATOM 794 C C . MET A 1 94 ? 4.481 -5.401 -0.471 1.00 97.38 94 MET A C 1
ATOM 796 O O . MET A 1 94 ? 4.658 -5.802 -1.617 1.00 97.38 94 MET A O 1
ATOM 800 N N . SER A 1 95 ? 5.304 -4.522 0.101 1.00 95.75 95 SER A N 1
ATOM 801 C CA . SER A 1 95 ? 6.449 -3.918 -0.594 1.00 95.75 95 SER A CA 1
ATOM 802 C C . SER A 1 95 ? 7.456 -4.978 -1.039 1.00 95.75 95 SER A C 1
ATOM 804 O O . SER A 1 95 ? 7.945 -4.934 -2.165 1.00 95.75 95 SER A O 1
ATOM 806 N N . TYR A 1 96 ? 7.718 -5.984 -0.198 1.00 96.44 96 TYR A N 1
ATOM 807 C CA . TYR A 1 96 ? 8.553 -7.125 -0.565 1.00 96.44 96 TYR A CA 1
ATOM 808 C C . TYR A 1 96 ? 7.991 -7.880 -1.776 1.00 96.44 96 TYR A C 1
ATOM 810 O O . TYR A 1 96 ? 8.732 -8.165 -2.717 1.00 96.44 96 TYR A O 1
ATOM 818 N N . GLY A 1 97 ? 6.686 -8.170 -1.782 1.00 97.12 97 GLY A N 1
ATOM 819 C CA . GLY A 1 97 ? 6.018 -8.818 -2.912 1.00 97.12 97 GLY A CA 1
ATOM 820 C C . GLY A 1 97 ? 6.114 -8.000 -4.202 1.00 97.12 97 GLY A C 1
ATOM 821 O O . GLY A 1 97 ? 6.427 -8.553 -5.254 1.00 97.12 97 GLY A O 1
ATOM 822 N N . ILE A 1 98 ? 5.925 -6.680 -4.115 1.00 96.62 98 ILE A N 1
ATOM 823 C CA . ILE A 1 98 ? 6.034 -5.769 -5.262 1.00 96.62 98 ILE A CA 1
ATOM 824 C C . ILE A 1 98 ? 7.450 -5.798 -5.847 1.00 96.62 98 ILE A C 1
ATOM 826 O O . ILE A 1 98 ? 7.616 -6.045 -7.041 1.00 96.62 98 ILE A O 1
ATOM 830 N N . VAL A 1 99 ? 8.473 -5.636 -5.003 1.00 94.62 99 VAL A N 1
ATOM 831 C CA . VAL A 1 99 ? 9.881 -5.678 -5.428 1.00 94.62 99 VAL A CA 1
ATOM 832 C C . VAL A 1 99 ? 10.232 -7.033 -6.047 1.00 94.62 99 VAL A C 1
ATOM 834 O O . VAL A 1 99 ? 10.962 -7.093 -7.034 1.00 94.62 99 VAL A O 1
ATOM 837 N N . LYS A 1 100 ? 9.697 -8.142 -5.519 1.00 96.31 100 LYS A N 1
ATOM 838 C CA . LYS A 1 100 ? 9.907 -9.473 -6.106 1.00 96.31 100 LYS A CA 1
ATOM 839 C C . LYS A 1 100 ? 9.316 -9.602 -7.507 1.00 96.31 100 LYS A C 1
ATOM 841 O O . LYS A 1 100 ? 9.974 -10.189 -8.364 1.00 96.31 100 LYS A O 1
ATOM 846 N N . LEU A 1 101 ? 8.126 -9.055 -7.750 1.00 96.50 101 LEU A N 1
ATOM 847 C CA . LEU A 1 101 ? 7.517 -9.049 -9.083 1.00 96.50 101 LEU A CA 1
ATOM 848 C C . LEU A 1 101 ? 8.318 -8.182 -10.062 1.00 96.50 101 LEU A C 1
ATOM 850 O O . LEU A 1 101 ? 8.589 -8.619 -11.177 1.00 96.50 101 LEU A O 1
ATOM 854 N N . GLU A 1 102 ? 8.789 -7.015 -9.624 1.00 93.88 102 GLU A N 1
ATOM 855 C CA . GLU A 1 102 ? 9.657 -6.148 -10.429 1.00 93.88 102 GLU A CA 1
ATOM 856 C C . GLU A 1 102 ? 10.996 -6.833 -10.773 1.00 93.88 102 GLU A C 1
ATOM 858 O O . GLU A 1 102 ? 11.473 -6.776 -11.906 1.00 93.88 102 GLU A O 1
ATOM 863 N N . MET A 1 103 ? 11.602 -7.537 -9.812 1.00 94.06 103 MET A N 1
ATOM 864 C CA . MET A 1 103 ? 12.817 -8.325 -10.045 1.00 94.06 103 MET A CA 1
ATOM 865 C C . MET A 1 103 ? 12.578 -9.509 -10.990 1.00 94.06 103 MET A C 1
ATOM 867 O O . MET A 1 103 ? 13.480 -9.898 -11.735 1.00 94.06 103 MET A O 1
ATOM 871 N N . TRP A 1 104 ? 11.389 -10.109 -10.956 1.00 96.44 104 TRP A N 1
ATOM 872 C CA . TRP A 1 104 ? 11.027 -11.196 -11.860 1.00 96.44 104 TRP A CA 1
ATOM 873 C C . TRP A 1 104 ? 10.915 -10.695 -13.305 1.00 96.44 104 TRP A C 1
ATOM 875 O O . TRP A 1 104 ? 11.524 -11.286 -14.198 1.00 96.44 104 TRP A O 1
ATOM 885 N N . GLU A 1 105 ? 10.251 -9.556 -13.517 1.00 95.25 105 GLU A N 1
ATOM 886 C CA . GLU A 1 105 ? 10.213 -8.861 -14.810 1.00 95.25 105 GLU A CA 1
ATOM 887 C C . GLU A 1 105 ? 11.631 -8.523 -15.306 1.00 95.25 105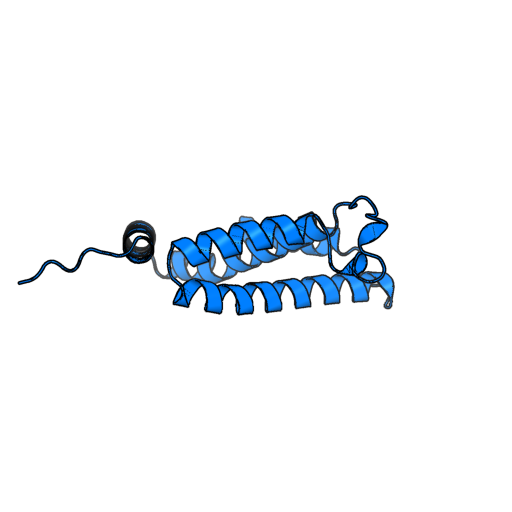 GLU A C 1
ATOM 889 O O . GLU A 1 105 ? 12.009 -8.912 -16.409 1.00 95.25 105 GLU A O 1
ATOM 894 N N . LYS A 1 106 ? 12.450 -7.866 -14.472 1.00 92.88 106 LYS A N 1
ATOM 895 C CA . LYS A 1 106 ? 13.768 -7.345 -14.876 1.00 92.88 106 LYS A CA 1
ATOM 896 C C . LYS A 1 106 ? 14.833 -8.413 -15.126 1.00 92.88 106 LYS A C 1
ATOM 898 O O . LYS A 1 106 ? 15.642 -8.251 -16.035 1.00 92.88 106 LYS A O 1
ATOM 903 N N . TYR A 1 107 ? 14.890 -9.459 -14.300 1.00 95.69 107 TYR A N 1
ATOM 904 C CA . TYR A 1 107 ? 16.038 -10.382 -14.278 1.00 95.69 107 TYR A CA 1
ATOM 905 C C . TYR A 1 107 ? 15.728 -11.796 -14.766 1.00 95.69 107 TYR A C 1
ATOM 907 O O . TYR A 1 107 ? 16.650 -12.564 -15.024 1.00 95.69 107 TYR A O 1
ATOM 915 N N . HIS A 1 108 ? 14.453 -12.160 -14.883 1.00 93.69 108 HIS A N 1
ATOM 916 C CA . HIS A 1 108 ? 14.043 -13.538 -15.164 1.00 93.69 108 HIS A CA 1
ATOM 917 C C . HIS A 1 108 ? 13.060 -13.631 -16.336 1.00 93.69 108 HIS A C 1
ATOM 919 O O . HIS A 1 108 ? 12.405 -14.660 -16.493 1.00 93.69 108 HIS A O 1
ATOM 925 N N . ASN A 1 109 ? 12.950 -12.572 -17.149 1.00 92.56 109 ASN A N 1
ATOM 926 C CA . ASN A 1 109 ? 11.989 -12.471 -18.253 1.00 92.56 109 ASN A CA 1
ATOM 927 C C . ASN A 1 109 ? 10.545 -12.781 -17.810 1.00 92.56 109 ASN A C 1
ATOM 929 O O . ASN A 1 109 ? 9.788 -13.429 -18.536 1.00 92.56 109 ASN A O 1
ATOM 933 N N . GLY A 1 110 ? 10.177 -12.363 -16.594 1.00 93.19 110 GLY A N 1
ATOM 934 C CA . GLY A 1 110 ? 8.804 -12.443 -16.112 1.00 93.19 110 GLY A CA 1
ATOM 935 C C . GLY A 1 110 ? 7.858 -11.553 -16.932 1.00 93.19 110 GLY A C 1
ATOM 936 O O . GLY A 1 110 ? 8.311 -10.669 -17.664 1.00 93.19 110 GLY A O 1
ATOM 937 N N . PRO A 1 111 ? 6.535 -11.762 -16.827 1.00 95.56 111 PRO A N 1
ATOM 938 C CA . PRO A 1 111 ? 5.565 -10.875 -17.458 1.00 95.56 111 PRO A CA 1
ATOM 939 C C . PRO A 1 111 ? 5.662 -9.462 -16.868 1.00 95.56 111 PRO A C 1
ATOM 941 O O . PRO A 1 111 ? 6.097 -9.290 -15.730 1.00 95.56 111 PRO A O 1
ATOM 944 N N . ALA A 1 112 ? 5.221 -8.454 -17.627 1.00 96.31 112 ALA A N 1
ATOM 945 C CA . ALA A 1 112 ? 5.271 -7.069 -17.163 1.00 96.31 112 ALA A CA 1
ATOM 946 C C . ALA A 1 112 ? 4.484 -6.905 -15.852 1.00 96.31 112 ALA A C 1
ATOM 948 O O . ALA A 1 112 ? 3.300 -7.257 -15.789 1.00 96.31 112 ALA A O 1
ATOM 949 N N . ALA A 1 113 ? 5.119 -6.355 -14.814 1.00 95.75 113 ALA A N 1
ATOM 950 C CA . ALA A 1 113 ? 4.565 -6.330 -13.465 1.00 95.75 113 ALA A CA 1
ATOM 951 C C . ALA A 1 113 ? 3.227 -5.578 -13.399 1.00 95.75 113 ALA A C 1
ATOM 953 O O . ALA A 1 113 ? 2.316 -5.995 -12.683 1.00 95.75 113 ALA A O 1
ATOM 954 N N . TRP A 1 114 ? 3.056 -4.526 -14.209 1.00 96.81 114 TRP A N 1
ATOM 955 C CA . TRP A 1 114 ? 1.799 -3.774 -14.277 1.00 96.81 114 TRP A CA 1
ATOM 956 C C . TRP A 1 114 ? 0.610 -4.645 -14.714 1.00 96.81 114 TRP A C 1
ATOM 958 O O . TRP A 1 114 ? -0.488 -4.462 -14.194 1.00 96.81 114 TRP A O 1
ATOM 968 N N . MET A 1 115 ? 0.816 -5.619 -15.613 1.00 97.94 115 MET A N 1
ATOM 969 C CA . MET A 1 115 ? -0.244 -6.540 -16.046 1.00 97.94 115 MET A CA 1
ATOM 970 C C . MET A 1 115 ? -0.656 -7.472 -14.911 1.00 97.94 115 MET A C 1
ATOM 972 O O . MET A 1 115 ? -1.841 -7.750 -14.745 1.00 97.94 115 MET A O 1
ATOM 976 N N . ILE A 1 11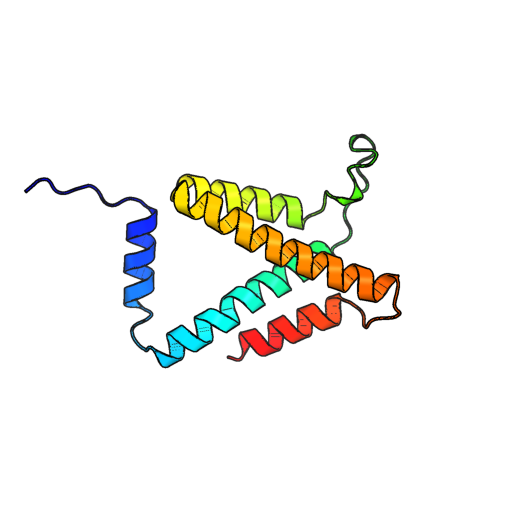6 ? 0.315 -7.930 -14.114 1.00 97.94 116 ILE A N 1
ATOM 977 C CA . ILE A 1 116 ? 0.063 -8.777 -12.944 1.00 97.94 116 ILE A CA 1
ATOM 978 C C . ILE A 1 116 ? -0.781 -8.004 -11.930 1.00 97.94 116 ILE A C 1
ATOM 980 O O . ILE A 1 116 ? -1.823 -8.496 -11.501 1.00 97.94 116 ILE A O 1
ATOM 984 N N . PHE A 1 117 ? -0.374 -6.781 -11.576 1.00 98.25 117 PHE A N 1
ATOM 985 C CA . PHE A 1 117 ? -1.127 -5.961 -10.627 1.00 98.25 117 PHE A CA 1
ATOM 986 C C . PHE A 1 117 ? -2.517 -5.605 -11.150 1.00 98.25 117 PHE A C 1
ATOM 988 O O . PHE A 1 117 ? -3.483 -5.710 -10.399 1.00 98.25 117 PHE A O 1
ATOM 995 N N . LEU A 1 118 ? -2.650 -5.256 -12.432 1.00 98.31 118 LEU A N 1
ATOM 996 C CA . LEU A 1 118 ? -3.951 -4.972 -13.032 1.00 98.31 118 LEU A CA 1
ATOM 997 C C . LEU A 1 118 ? -4.870 -6.202 -13.003 1.00 98.31 118 LEU A C 1
ATOM 999 O O . LEU A 1 118 ? -6.042 -6.077 -12.658 1.00 98.31 118 LEU A O 1
ATOM 1003 N N . ALA A 1 119 ? -4.347 -7.390 -13.313 1.00 98.12 119 ALA A N 1
ATOM 1004 C CA . ALA A 1 119 ? -5.115 -8.629 -13.244 1.00 98.12 119 ALA A CA 1
ATOM 1005 C C . ALA A 1 119 ? -5.563 -8.942 -11.809 1.00 98.12 119 ALA A C 1
ATOM 1007 O O . ALA A 1 119 ? -6.732 -9.256 -11.596 1.00 98.12 119 ALA A O 1
ATOM 1008 N N . ILE A 1 120 ? -4.665 -8.805 -10.823 1.00 98.19 120 ILE A N 1
ATOM 1009 C CA . ILE A 1 120 ? -5.004 -8.971 -9.401 1.00 98.19 120 ILE A CA 1
ATOM 1010 C C . ILE A 1 120 ? -6.108 -7.990 -9.002 1.00 98.19 120 ILE A C 1
ATOM 1012 O O . ILE A 1 120 ? -7.080 -8.410 -8.382 1.00 98.19 120 ILE A O 1
ATOM 1016 N N . PHE A 1 121 ? -5.987 -6.716 -9.386 1.00 98.25 121 PHE A N 1
ATOM 1017 C CA . PHE A 1 121 ? -6.988 -5.696 -9.088 1.00 98.25 121 PHE A CA 1
ATOM 1018 C C . PHE A 1 121 ? -8.357 -6.077 -9.656 1.00 98.25 121 PHE A C 1
ATOM 1020 O O . PHE A 1 121 ? -9.331 -6.107 -8.915 1.00 98.25 121 PHE A O 1
ATOM 1027 N N . VAL A 1 122 ? -8.435 -6.422 -10.946 1.00 98.12 122 VAL A N 1
ATOM 1028 C CA . VAL A 1 122 ? -9.706 -6.770 -11.601 1.00 98.12 122 VAL A CA 1
ATOM 1029 C C . VAL A 1 122 ? -10.342 -8.006 -10.965 1.00 98.12 122 VAL A C 1
ATOM 1031 O O . VAL A 1 122 ? -11.536 -7.991 -10.680 1.00 98.12 122 VAL A O 1
ATOM 1034 N N . LEU A 1 123 ? -9.563 -9.062 -10.714 1.00 97.50 123 LEU A N 1
ATOM 1035 C CA . LEU A 1 123 ? -10.078 -10.291 -10.104 1.00 97.50 123 LEU A CA 1
ATOM 1036 C C . LEU A 1 123 ? -10.560 -10.059 -8.669 1.00 97.50 123 LEU A C 1
ATOM 1038 O O . LEU A 1 123 ? -11.626 -10.546 -8.304 1.00 97.50 123 LEU A O 1
ATOM 1042 N N . ALA A 1 124 ? -9.802 -9.299 -7.877 1.00 96.81 124 ALA A N 1
ATOM 1043 C CA . ALA A 1 124 ? -10.165 -8.978 -6.502 1.00 96.81 124 ALA A CA 1
ATOM 1044 C C . ALA A 1 124 ? -11.329 -7.979 -6.414 1.00 96.81 124 ALA A C 1
ATOM 1046 O O . ALA A 1 124 ? -12.053 -7.992 -5.433 1.00 96.81 124 ALA A O 1
ATOM 1047 N N . TRP A 1 125 ? -11.532 -7.127 -7.420 1.00 95.00 125 TRP A N 1
ATOM 1048 C CA . TRP A 1 125 ? -12.630 -6.156 -7.441 1.00 95.00 125 TRP A CA 1
ATOM 1049 C C . TRP A 1 125 ? -13.995 -6.785 -7.746 1.00 95.00 125 TRP A C 1
ATOM 1051 O O . TRP A 1 125 ? -15.029 -6.230 -7.385 1.00 95.00 125 TRP A O 1
ATOM 1061 N N . ILE A 1 126 ? -14.011 -7.912 -8.462 1.00 93.50 126 ILE A N 1
ATOM 1062 C CA . ILE A 1 126 ? -15.253 -8.610 -8.830 1.00 93.50 126 ILE A CA 1
ATOM 1063 C C . ILE A 1 126 ? -15.790 -9.463 -7.669 1.00 93.50 126 ILE A C 1
ATOM 1065 O O . ILE A 1 126 ? -16.991 -9.732 -7.635 1.00 93.50 126 ILE A O 1
ATOM 1069 N N . GLY A 1 127 ? -14.913 -9.915 -6.767 1.00 84.19 127 GLY A N 1
ATOM 1070 C CA . GLY A 1 127 ? -15.275 -10.714 -5.591 1.00 84.19 127 GLY A CA 1
ATOM 1071 C C . GLY A 1 127 ? -15.719 -9.846 -4.430 1.00 84.19 127 GLY A C 1
ATOM 1072 O O . GLY A 1 127 ? -16.817 -10.117 -3.902 1.00 84.19 127 GLY A O 1
#

Sequence (127 aa):
MEQTEKRPVDILFDKYAESHQNHINELIHWICVPLIVFSLLGLVWLIPFPQLEFLGQYQTFFNWASFLLAFALYYYFTLSPTLFFMMIWVIAGMSYGIVKLEMWEKYHNGPAAWMIFLAIFVLAWIG